Protein AF-A0A0D8XG29-F1 (afdb_monomer_lite)

Sequence (154 aa):
MQPFNIMCAAAETTITSEAPTVKWMLLHHLSIILLTIFGNCLLVYVILKNNAMHKRKRVTPVQMLMLHMCAADMLFALITMVPTMAITATVPIFHGPDLLCKTVKFLQVIPMYASSFLLVAISADRFQWCVTHVINRTHEIGDLWNSLFKVIST

Radius of gyration: 26.27 Å; chains: 1; bounding box: 64×31×81 Å

Structure (mmCIF, N/CA/C/O backbone):
data_AF-A0A0D8XG29-F1
#
_entry.id   AF-A0A0D8XG29-F1
#
loop_
_atom_site.group_PDB
_atom_site.id
_atom_site.type_symbol
_atom_site.label_atom_id
_atom_site.label_alt_id
_atom_site.label_comp_id
_atom_site.label_asym_id
_atom_site.label_entity_id
_atom_site.label_seq_id
_atom_site.pdbx_PDB_ins_code
_atom_site.Cartn_x
_atom_site.Cartn_y
_atom_site.Cartn_z
_atom_site.occupancy
_atom_site.B_iso_or_equiv
_atom_site.auth_seq_id
_atom_site.auth_comp_id
_atom_site.auth_asym_id
_atom_site.a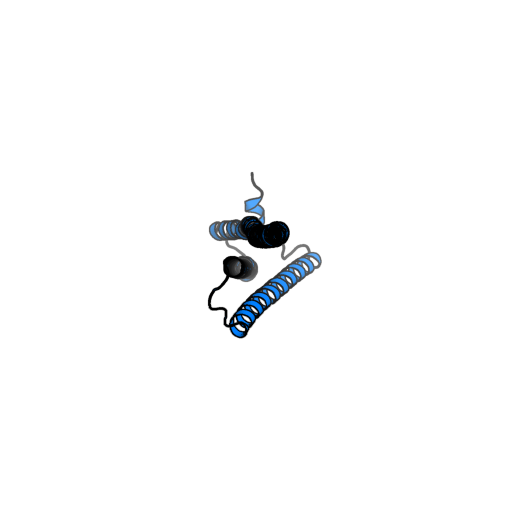uth_atom_id
_atom_site.pdbx_PDB_model_num
ATOM 1 N N . MET A 1 1 ? 24.519 20.528 -4.641 1.00 35.22 1 MET A N 1
ATOM 2 C CA . MET A 1 1 ? 23.205 20.716 -5.305 1.00 35.22 1 MET A CA 1
ATOM 3 C C . MET A 1 1 ? 23.094 20.069 -6.709 1.00 35.22 1 MET A C 1
ATOM 5 O O . MET A 1 1 ? 22.262 20.507 -7.489 1.00 35.22 1 MET A O 1
ATOM 9 N N . GLN A 1 2 ? 23.851 19.013 -7.064 1.00 38.50 2 GLN A N 1
ATOM 10 C CA . GLN A 1 2 ? 23.869 18.472 -8.449 1.00 38.50 2 GLN A CA 1
ATOM 11 C C . GLN A 1 2 ? 23.826 16.919 -8.611 1.00 38.50 2 GLN A C 1
ATOM 13 O O . GLN A 1 2 ? 24.450 16.418 -9.538 1.00 38.50 2 GLN A O 1
ATOM 18 N N . PRO A 1 3 ? 23.104 16.098 -7.813 1.00 50.31 3 PRO A N 1
ATOM 19 C CA . PRO A 1 3 ? 23.006 14.662 -8.122 1.00 50.31 3 PRO A CA 1
ATOM 20 C C . PRO A 1 3 ? 21.828 14.286 -9.050 1.00 50.31 3 PRO A C 1
ATOM 22 O O . PRO A 1 3 ? 21.747 13.148 -9.497 1.00 50.31 3 PRO A O 1
ATOM 25 N N . PHE A 1 4 ? 20.896 15.203 -9.351 1.00 45.34 4 PHE A N 1
ATOM 26 C CA . PHE A 1 4 ? 19.647 14.864 -10.059 1.00 45.34 4 PHE A CA 1
ATOM 27 C C . PHE A 1 4 ? 19.801 14.647 -11.575 1.00 45.34 4 PHE A C 1
ATOM 29 O O . PHE A 1 4 ? 19.148 13.756 -12.113 1.00 45.34 4 PHE A O 1
ATOM 36 N N . ASN A 1 5 ? 20.688 15.386 -12.254 1.00 45.09 5 ASN A N 1
ATOM 37 C CA . ASN A 1 5 ? 20.911 15.219 -13.701 1.00 45.09 5 ASN A CA 1
ATOM 38 C C . ASN A 1 5 ? 21.630 13.907 -14.057 1.00 45.09 5 ASN A C 1
ATOM 40 O O . ASN A 1 5 ? 21.512 13.428 -15.180 1.00 45.09 5 ASN A O 1
ATOM 44 N N . ILE A 1 6 ? 22.339 13.296 -13.103 1.00 51.44 6 ILE A N 1
ATOM 45 C CA . ILE A 1 6 ? 23.133 12.084 -13.346 1.00 51.44 6 ILE A CA 1
ATOM 46 C C . ILE A 1 6 ? 22.230 10.855 -13.535 1.00 51.44 6 ILE A C 1
ATOM 48 O O . ILE A 1 6 ? 22.535 9.998 -14.355 1.00 51.44 6 ILE A O 1
ATOM 52 N N . MET A 1 7 ? 21.079 10.779 -12.855 1.00 52.22 7 MET A N 1
ATOM 53 C CA . MET A 1 7 ? 20.229 9.579 -12.910 1.00 52.22 7 MET A CA 1
ATOM 54 C C . MET A 1 7 ? 19.396 9.473 -14.196 1.00 52.22 7 MET A C 1
ATOM 56 O O . MET A 1 7 ? 19.020 8.371 -14.581 1.00 52.22 7 MET A O 1
ATOM 60 N N . CYS A 1 8 ? 19.137 10.597 -14.876 1.00 51.78 8 CYS A N 1
ATOM 61 C CA . CYS A 1 8 ? 18.416 10.603 -16.152 1.00 51.78 8 CYS A CA 1
ATOM 62 C C . CYS A 1 8 ? 19.340 10.398 -17.364 1.00 51.78 8 CYS A C 1
ATOM 64 O O . CYS A 1 8 ? 18.895 9.862 -18.372 1.00 51.78 8 CYS A O 1
ATOM 66 N N . ALA A 1 9 ? 20.621 10.773 -17.251 1.00 45.72 9 ALA A N 1
ATOM 67 C CA . ALA A 1 9 ? 21.640 10.507 -18.271 1.00 45.72 9 ALA A CA 1
ATOM 68 C C . ALA A 1 9 ? 22.249 9.091 -18.169 1.00 45.72 9 ALA A C 1
ATOM 70 O O . ALA A 1 9 ? 22.780 8.577 -19.147 1.00 45.72 9 ALA A O 1
ATOM 71 N N . ALA A 1 10 ? 22.165 8.437 -17.004 1.00 46.47 10 ALA A N 1
ATOM 72 C CA . ALA A 1 10 ? 22.773 7.122 -16.765 1.00 46.47 10 ALA A CA 1
ATOM 73 C C . ALA A 1 10 ? 21.938 5.914 -17.242 1.00 46.47 10 ALA A C 1
ATOM 75 O O . ALA A 1 10 ? 22.399 4.774 -17.142 1.00 46.47 10 ALA A O 1
ATOM 76 N N . ALA A 1 11 ? 20.724 6.131 -17.762 1.00 48.16 11 ALA A N 1
ATOM 77 C CA . ALA A 1 11 ? 19.931 5.039 -18.330 1.00 48.16 11 ALA A CA 1
ATOM 78 C C . ALA A 1 11 ? 20.559 4.470 -19.621 1.00 48.16 11 ALA A C 1
ATOM 80 O O . ALA A 1 11 ? 20.355 3.298 -19.925 1.00 48.16 11 ALA A O 1
ATOM 81 N N . GLU A 1 12 ? 21.380 5.267 -20.316 1.00 45.34 12 GLU A N 1
ATOM 82 C CA . GLU A 1 12 ? 22.094 4.885 -21.542 1.00 45.34 12 GLU A CA 1
ATOM 83 C C . GLU A 1 12 ? 23.430 4.160 -21.245 1.00 45.34 12 GLU A C 1
ATOM 85 O O . GLU A 1 12 ? 23.785 3.193 -21.911 1.00 45.34 12 GLU A O 1
ATOM 90 N N . THR A 1 13 ? 24.174 4.552 -20.199 1.00 46.03 13 THR A N 1
ATOM 91 C CA . THR A 1 13 ? 25.537 4.030 -19.941 1.00 46.03 13 THR A CA 1
ATOM 92 C C . THR A 1 13 ? 25.609 2.739 -19.120 1.00 46.03 13 THR A C 1
ATOM 94 O O . THR A 1 13 ? 26.691 2.171 -18.973 1.00 46.03 13 THR A O 1
ATOM 97 N N . THR A 1 14 ? 24.485 2.223 -18.611 1.00 47.94 14 THR A N 1
ATOM 98 C CA . THR A 1 14 ? 24.489 1.022 -17.746 1.00 47.94 14 THR A CA 1
ATOM 99 C C . THR A 1 14 ? 24.282 -0.293 -18.517 1.00 47.94 14 THR A C 1
ATOM 101 O O . THR A 1 14 ? 24.509 -1.368 -17.965 1.00 47.94 14 THR A O 1
ATOM 104 N N . ILE A 1 15 ? 23.909 -0.254 -19.804 1.00 52.69 15 ILE A N 1
ATOM 105 C CA . ILE A 1 15 ? 23.646 -1.485 -20.578 1.00 52.69 15 ILE A CA 1
ATOM 106 C C . ILE A 1 15 ? 24.941 -2.167 -21.066 1.00 52.69 15 ILE A C 1
ATOM 108 O O . ILE A 1 15 ? 24.921 -3.362 -21.353 1.00 52.69 15 ILE A O 1
ATOM 112 N N . THR A 1 16 ? 26.094 -1.485 -21.070 1.00 50.84 16 THR A N 1
ATOM 113 C CA . THR A 1 16 ? 27.313 -2.030 -21.701 1.00 50.84 16 THR A CA 1
ATOM 114 C C . THR A 1 16 ? 28.510 -2.308 -20.786 1.00 50.84 16 THR A C 1
ATOM 116 O O . THR A 1 16 ? 29.535 -2.715 -21.322 1.00 50.84 16 THR A O 1
ATOM 119 N N . SER A 1 17 ? 28.437 -2.156 -19.451 1.00 51.00 17 SER A N 1
ATOM 120 C CA . SER A 1 17 ? 29.646 -2.348 -18.611 1.00 51.00 17 SER A CA 1
ATOM 121 C C . SER A 1 17 ? 29.595 -3.378 -17.473 1.00 51.00 17 SER A C 1
ATOM 123 O O . SER A 1 17 ? 30.667 -3.745 -17.022 1.00 51.00 17 SER A O 1
ATOM 125 N N . GLU A 1 18 ? 28.446 -3.905 -17.020 1.00 49.44 18 GLU A N 1
ATOM 126 C CA . GLU A 1 18 ? 28.403 -4.891 -15.906 1.00 49.44 18 GLU A CA 1
ATOM 127 C C . GLU A 1 18 ? 27.209 -5.870 -16.030 1.00 49.44 18 GLU A C 1
ATOM 129 O O . GLU A 1 18 ? 26.232 -5.817 -15.277 1.00 49.44 18 GLU A O 1
ATOM 134 N N . ALA A 1 19 ? 27.267 -6.794 -16.995 1.00 56.53 19 ALA A N 1
ATOM 135 C CA . ALA A 1 19 ? 26.188 -7.743 -17.310 1.00 56.53 19 ALA A CA 1
ATOM 136 C C . ALA A 1 19 ? 25.634 -8.617 -16.143 1.00 56.53 19 ALA A C 1
ATOM 138 O O . ALA A 1 19 ? 24.441 -8.936 -16.188 1.00 56.53 19 ALA A O 1
ATOM 139 N N . PRO A 1 20 ? 26.392 -9.021 -15.093 1.00 60.56 20 PRO A N 1
ATOM 140 C CA . PRO A 1 20 ? 25.820 -9.835 -14.014 1.00 60.56 20 PRO A CA 1
ATOM 141 C C . PRO A 1 20 ? 25.046 -9.015 -12.966 1.00 60.56 20 PRO A C 1
ATOM 143 O O . PRO A 1 20 ? 24.034 -9.493 -12.460 1.00 60.56 20 PRO A O 1
ATOM 146 N N . THR A 1 21 ? 25.456 -7.783 -12.656 1.00 65.81 21 THR A N 1
ATOM 147 C CA . THR A 1 21 ? 24.907 -6.988 -11.535 1.00 65.81 21 THR A CA 1
ATOM 148 C C . THR A 1 21 ? 23.557 -6.345 -11.873 1.00 65.81 21 THR A C 1
ATOM 150 O O . THR A 1 21 ? 22.645 -6.299 -11.045 1.00 65.81 21 THR A O 1
ATOM 153 N N . VAL A 1 22 ? 23.375 -5.920 -13.125 1.00 64.31 22 VAL A N 1
ATOM 154 C CA . VAL A 1 22 ? 22.138 -5.276 -13.605 1.00 64.31 22 VAL A CA 1
ATOM 155 C C . VAL A 1 22 ? 20.947 -6.234 -13.641 1.00 64.31 22 VAL A C 1
ATOM 157 O O . VAL A 1 22 ? 19.825 -5.847 -13.312 1.00 64.31 22 VAL A O 1
ATOM 160 N N . LYS A 1 23 ? 21.189 -7.513 -13.956 1.00 69.00 23 LYS A N 1
ATOM 161 C CA . LYS A 1 23 ? 20.157 -8.556 -13.963 1.00 69.00 23 LYS A CA 1
ATOM 162 C C . LYS A 1 23 ? 19.555 -8.749 -12.571 1.00 69.00 23 LYS A C 1
ATOM 164 O O . LYS A 1 23 ? 18.339 -8.870 -12.447 1.00 69.00 23 LYS A O 1
ATOM 169 N N . TRP A 1 24 ? 20.382 -8.717 -11.526 1.00 79.31 24 TRP A N 1
ATOM 170 C CA . TRP A 1 24 ? 19.919 -8.796 -10.139 1.00 79.31 24 TRP A CA 1
ATOM 171 C C . TRP A 1 24 ? 19.100 -7.568 -9.726 1.00 79.31 24 TRP A C 1
ATOM 173 O O . TRP A 1 24 ? 18.072 -7.718 -9.068 1.00 79.31 24 TRP A O 1
ATOM 183 N N . MET A 1 25 ? 19.490 -6.368 -10.169 1.00 72.75 25 MET A N 1
ATOM 184 C CA . MET A 1 25 ? 18.755 -5.130 -9.879 1.00 72.75 25 MET A CA 1
ATOM 185 C C . MET A 1 25 ? 17.373 -5.095 -10.553 1.00 72.75 25 MET A C 1
ATOM 187 O O . MET A 1 25 ? 16.396 -4.652 -9.944 1.00 72.75 25 MET A O 1
ATOM 191 N N . LEU A 1 26 ? 17.276 -5.617 -11.780 1.00 73.81 26 LEU A N 1
ATOM 192 C CA . LEU A 1 26 ? 16.011 -5.780 -12.502 1.00 73.81 26 LEU A CA 1
ATOM 193 C C . LEU A 1 26 ? 15.123 -6.855 -11.870 1.00 73.81 26 LEU A C 1
ATOM 195 O O . LEU A 1 26 ? 13.936 -6.610 -11.672 1.00 73.81 26 LEU A O 1
ATOM 199 N N . LEU A 1 27 ? 15.683 -8.013 -11.500 1.00 80.00 27 LEU A N 1
ATOM 200 C CA . LEU A 1 27 ? 14.940 -9.066 -10.796 1.00 80.00 27 LEU A CA 1
ATOM 201 C C . LEU A 1 27 ? 14.349 -8.556 -9.479 1.00 80.00 27 LEU A C 1
ATOM 203 O O . LEU A 1 27 ? 13.193 -8.839 -9.176 1.00 80.00 27 LEU A O 1
ATOM 207 N N . HIS A 1 28 ? 15.121 -7.770 -8.731 1.00 80.00 28 HIS A N 1
ATOM 208 C CA . HIS A 1 28 ? 14.664 -7.136 -7.501 1.00 80.00 28 HIS A CA 1
ATOM 209 C C . HIS A 1 28 ? 13.544 -6.111 -7.748 1.00 80.00 28 HIS A C 1
ATOM 211 O O . HIS A 1 28 ? 12.550 -6.097 -7.029 1.00 80.00 28 HIS A O 1
ATOM 217 N N . HIS A 1 29 ? 13.654 -5.269 -8.782 1.00 74.94 29 HIS A N 1
ATOM 218 C CA . HIS A 1 29 ? 12.573 -4.340 -9.131 1.00 74.94 29 HIS A CA 1
ATOM 219 C C . HIS A 1 29 ? 11.293 -5.078 -9.539 1.00 74.94 29 HIS A C 1
ATOM 221 O O . HIS A 1 29 ? 10.214 -4.753 -9.046 1.00 74.94 29 HIS A O 1
ATOM 227 N N . LEU A 1 30 ? 11.410 -6.100 -10.391 1.00 81.75 30 LEU A N 1
ATOM 228 C CA . LEU A 1 30 ? 10.275 -6.903 -10.841 1.00 81.75 30 LEU A CA 1
ATOM 229 C C . LEU A 1 30 ? 9.591 -7.632 -9.679 1.00 81.75 30 LEU A C 1
ATOM 231 O O . LEU A 1 30 ? 8.363 -7.662 -9.628 1.00 81.75 30 LEU A O 1
ATOM 235 N N . SER A 1 31 ? 10.353 -8.184 -8.730 1.00 85.69 31 SER A N 1
ATOM 236 C CA . SER A 1 31 ? 9.776 -8.875 -7.573 1.00 85.69 31 SER A CA 1
ATOM 237 C C . SER A 1 31 ? 9.004 -7.924 -6.657 1.00 85.69 31 SER A C 1
ATOM 239 O O . SER A 1 31 ? 7.893 -8.262 -6.247 1.00 85.69 31 SER A O 1
ATOM 241 N N . ILE A 1 32 ? 9.531 -6.721 -6.398 1.00 85.31 32 ILE A N 1
ATOM 242 C CA . ILE A 1 32 ? 8.830 -5.688 -5.623 1.00 85.31 32 ILE A CA 1
ATOM 243 C C . ILE A 1 32 ? 7.524 -5.312 -6.312 1.00 85.31 32 ILE A C 1
ATOM 245 O O . ILE A 1 32 ? 6.485 -5.299 -5.668 1.00 85.31 32 ILE A O 1
ATOM 249 N N . ILE A 1 33 ? 7.545 -5.066 -7.622 1.00 83.19 33 ILE A N 1
ATOM 250 C CA . ILE A 1 33 ? 6.348 -4.656 -8.367 1.00 83.19 33 ILE A CA 1
ATOM 251 C C . ILE A 1 33 ? 5.280 -5.744 -8.348 1.00 83.19 33 ILE A C 1
ATOM 253 O O . ILE A 1 33 ? 4.110 -5.447 -8.114 1.00 83.19 33 ILE A O 1
ATOM 257 N N . LEU A 1 34 ? 5.669 -7.002 -8.562 1.00 87.56 34 LEU A N 1
ATOM 258 C CA . LEU A 1 34 ? 4.742 -8.129 -8.482 1.00 87.56 34 LEU A CA 1
ATOM 259 C C . LEU A 1 34 ? 4.120 -8.230 -7.090 1.00 87.56 34 LEU A C 1
ATOM 261 O O . LEU A 1 34 ? 2.905 -8.390 -6.979 1.00 87.56 34 LEU A O 1
ATOM 265 N N . LEU A 1 35 ? 4.929 -8.081 -6.039 1.00 89.38 35 LEU A N 1
ATOM 266 C CA . LEU A 1 35 ? 4.454 -8.102 -4.661 1.00 89.38 35 LEU A CA 1
ATOM 267 C C . LEU A 1 35 ? 3.514 -6.924 -4.366 1.00 89.38 35 LEU A C 1
ATOM 269 O O . LEU A 1 35 ? 2.461 -7.126 -3.765 1.00 89.38 35 LEU A O 1
ATOM 273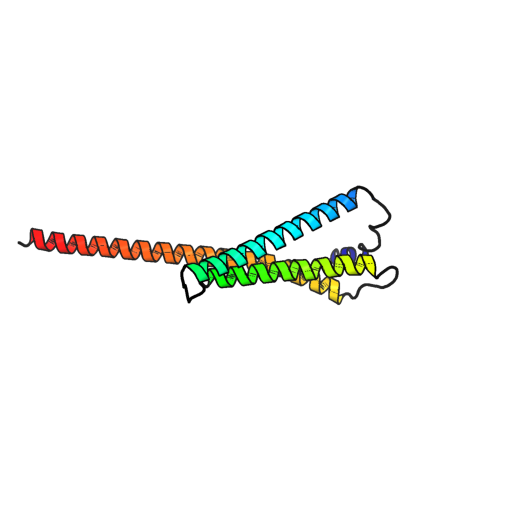 N N . THR A 1 36 ? 3.849 -5.717 -4.825 1.00 86.94 36 THR A N 1
ATOM 274 C CA . THR A 1 36 ? 3.036 -4.506 -4.664 1.00 86.94 36 THR A CA 1
ATOM 275 C C . THR A 1 36 ? 1.699 -4.640 -5.386 1.00 86.94 36 THR A C 1
ATOM 277 O O . THR A 1 36 ? 0.659 -4.384 -4.787 1.00 86.94 36 THR A O 1
ATOM 280 N N . ILE A 1 37 ? 1.687 -5.084 -6.646 1.00 87.69 37 ILE A N 1
ATOM 281 C CA . ILE A 1 37 ? 0.450 -5.278 -7.414 1.00 87.69 37 ILE A CA 1
ATOM 282 C C . ILE A 1 37 ? -0.400 -6.373 -6.772 1.00 87.69 37 ILE A C 1
ATOM 284 O O . ILE A 1 37 ? -1.585 -6.160 -6.530 1.00 87.69 37 ILE A O 1
ATOM 288 N N . PHE A 1 38 ? 0.192 -7.527 -6.456 1.00 91.88 38 PHE A N 1
ATOM 289 C CA . PHE A 1 38 ? -0.534 -8.640 -5.850 1.00 91.88 38 PHE A CA 1
ATOM 290 C C . PHE A 1 38 ? -1.115 -8.259 -4.482 1.00 91.88 38 PHE A C 1
ATOM 292 O O . PHE A 1 38 ? -2.301 -8.478 -4.237 1.00 91.88 38 PHE A O 1
ATOM 299 N N . GLY A 1 39 ? -0.313 -7.633 -3.618 1.00 89.56 39 GLY A N 1
ATOM 300 C CA . GLY A 1 39 ? -0.725 -7.190 -2.288 1.00 89.56 39 GLY A CA 1
ATOM 301 C C . GLY A 1 39 ? -1.825 -6.129 -2.330 1.00 89.56 39 GLY A C 1
ATOM 302 O O . GLY A 1 39 ? -2.842 -6.280 -1.654 1.00 89.56 39 GLY A O 1
ATOM 303 N N . ASN A 1 40 ? -1.672 -5.100 -3.169 1.00 90.31 40 ASN A N 1
ATOM 304 C CA . ASN A 1 40 ? -2.663 -4.030 -3.305 1.00 90.31 40 ASN A CA 1
ATOM 305 C C . ASN A 1 40 ? -3.974 -4.533 -3.931 1.00 90.31 40 ASN A C 1
ATOM 307 O O . ASN A 1 40 ? -5.054 -4.218 -3.430 1.00 90.31 40 ASN A O 1
ATOM 311 N N . CYS A 1 41 ? -3.910 -5.378 -4.967 1.00 89.00 41 CYS A N 1
ATOM 312 C CA . CYS A 1 41 ? -5.098 -5.999 -5.562 1.00 89.00 41 CYS A CA 1
ATOM 313 C C . CYS A 1 41 ? -5.841 -6.892 -4.562 1.00 89.00 41 CYS A C 1
ATOM 315 O O . CYS A 1 41 ? -7.070 -6.838 -4.480 1.00 89.00 41 CYS A O 1
ATOM 317 N N . LEU A 1 42 ? -5.112 -7.693 -3.781 1.00 91.12 42 LEU A N 1
ATOM 318 C CA . LEU A 1 42 ? -5.702 -8.553 -2.759 1.00 91.12 42 LEU A CA 1
ATOM 319 C C . LEU A 1 42 ? -6.354 -7.723 -1.648 1.00 91.12 42 LEU A C 1
ATOM 321 O O . LEU A 1 42 ? -7.466 -8.046 -1.233 1.00 91.12 42 LEU A O 1
ATOM 325 N N . LEU A 1 43 ? -5.727 -6.625 -1.216 1.00 87.62 43 LEU A N 1
ATOM 326 C CA . LEU A 1 43 ? -6.294 -5.717 -0.218 1.00 87.62 43 LEU A CA 1
ATOM 327 C C . LEU A 1 43 ? -7.611 -5.094 -0.704 1.00 87.62 43 LEU A C 1
ATOM 329 O O . LEU A 1 43 ? -8.616 -5.148 0.008 1.00 87.62 43 LEU A O 1
ATOM 333 N N . VAL A 1 44 ? -7.643 -4.571 -1.934 1.00 87.06 44 VAL A N 1
ATOM 334 C CA . VAL A 1 44 ? -8.866 -4.024 -2.547 1.00 87.06 44 VAL A CA 1
ATOM 335 C C . VAL A 1 44 ? -9.943 -5.102 -2.661 1.00 87.06 44 VAL A C 1
ATOM 337 O O . VAL A 1 44 ? -11.089 -4.868 -2.272 1.00 87.06 44 VAL A O 1
ATOM 340 N N . TYR A 1 45 ? -9.585 -6.302 -3.123 1.00 88.62 45 TYR A N 1
ATOM 341 C CA . TYR A 1 45 ? -10.512 -7.427 -3.222 1.00 88.62 45 TYR A CA 1
ATOM 342 C C . TYR A 1 45 ? -11.114 -7.799 -1.860 1.00 88.62 45 TYR A C 1
ATOM 344 O O . TYR A 1 45 ? -12.331 -7.957 -1.747 1.00 88.62 45 TYR A O 1
ATOM 352 N N . VAL A 1 46 ? -10.291 -7.892 -0.812 1.00 87.81 46 VAL A N 1
ATOM 353 C CA . VAL A 1 46 ? -10.746 -8.187 0.553 1.00 87.81 46 VAL A CA 1
ATOM 354 C C . VAL A 1 46 ? -11.668 -7.085 1.070 1.00 87.81 46 VAL A C 1
ATOM 356 O O . VAL A 1 46 ? -12.719 -7.405 1.620 1.00 87.81 46 VAL A O 1
ATOM 359 N N . ILE A 1 47 ? -11.344 -5.806 0.856 1.00 84.38 47 ILE A N 1
ATOM 360 C CA . ILE A 1 47 ? -12.194 -4.680 1.279 1.00 84.38 47 ILE A CA 1
ATOM 361 C C . ILE A 1 47 ? -13.556 -4.733 0.578 1.00 84.38 47 ILE A C 1
ATOM 363 O O . ILE A 1 47 ? -14.590 -4.616 1.240 1.00 84.38 47 ILE A O 1
ATOM 367 N N . LEU A 1 48 ? -13.580 -4.955 -0.739 1.00 83.62 48 LEU A N 1
ATOM 368 C CA . LEU A 1 48 ? -14.819 -5.057 -1.514 1.00 83.62 48 LEU A CA 1
ATOM 369 C C . LEU A 1 48 ? -15.656 -6.266 -1.086 1.00 83.62 48 LEU A C 1
ATOM 371 O O . LEU A 1 48 ? -16.854 -6.125 -0.830 1.00 83.62 48 LEU A O 1
ATOM 375 N N . LYS A 1 49 ? -15.029 -7.440 -0.939 1.00 84.94 49 LYS A N 1
ATOM 376 C CA . LYS A 1 49 ? -15.697 -8.667 -0.487 1.00 84.94 49 LYS A CA 1
ATOM 377 C C . LYS A 1 49 ? -16.251 -8.509 0.927 1.00 84.94 49 LYS A C 1
ATOM 379 O O . LYS A 1 49 ? -17.389 -8.890 1.179 1.00 84.94 49 LYS A O 1
ATOM 384 N N . ASN A 1 50 ? -15.483 -7.918 1.837 1.00 82.38 50 ASN A N 1
ATOM 385 C CA . ASN A 1 50 ? -15.902 -7.691 3.217 1.00 82.38 50 ASN A CA 1
ATOM 386 C C . ASN A 1 50 ? -17.067 -6.691 3.304 1.00 82.38 50 ASN A C 1
ATOM 388 O O . ASN A 1 50 ? -18.032 -6.926 4.031 1.00 82.38 50 ASN A O 1
ATOM 392 N N . ASN A 1 51 ? -17.028 -5.611 2.517 1.00 78.75 51 ASN A N 1
ATOM 393 C CA . ASN A 1 51 ? -18.121 -4.639 2.442 1.00 78.75 51 ASN A CA 1
ATOM 394 C C . ASN A 1 51 ? -19.403 -5.259 1.863 1.00 78.75 51 ASN A C 1
ATOM 396 O O . ASN A 1 51 ? -20.492 -5.000 2.383 1.00 78.75 51 ASN A O 1
ATOM 400 N N . ALA A 1 52 ? -19.276 -6.110 0.838 1.00 78.44 52 ALA A 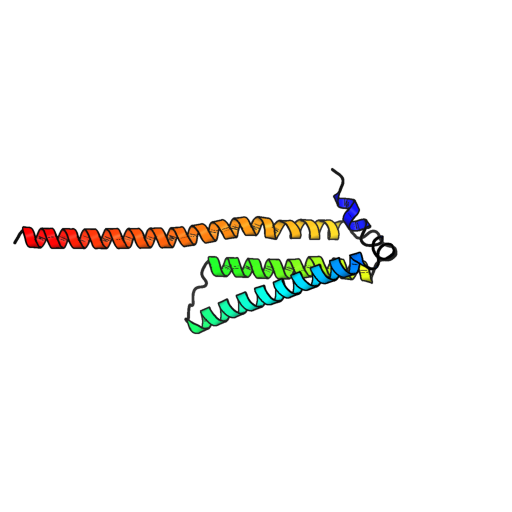N 1
ATOM 401 C CA . ALA A 1 52 ? -20.393 -6.846 0.252 1.00 78.44 52 ALA A CA 1
ATOM 402 C C . ALA A 1 52 ? -21.007 -7.852 1.242 1.00 78.44 52 ALA A C 1
ATOM 404 O O . ALA A 1 52 ? -22.226 -7.882 1.404 1.00 78.44 52 ALA A O 1
ATOM 405 N N . MET A 1 53 ? -20.172 -8.620 1.953 1.00 76.00 53 MET A N 1
ATOM 406 C CA . MET A 1 53 ? -20.615 -9.621 2.933 1.00 76.00 53 MET A CA 1
ATOM 407 C C . MET A 1 53 ? -21.303 -8.991 4.150 1.00 76.00 53 MET A C 1
ATOM 409 O O . MET A 1 53 ? -22.356 -9.459 4.571 1.00 76.00 53 MET A O 1
ATOM 413 N N . HIS A 1 54 ? -20.764 -7.896 4.692 1.00 71.62 54 HIS A N 1
ATOM 414 C CA . HIS A 1 54 ? -21.344 -7.232 5.865 1.00 71.62 54 HIS A CA 1
ATOM 415 C C . HIS A 1 54 ? -22.478 -6.245 5.539 1.00 71.62 54 HIS A C 1
ATOM 417 O O . HIS A 1 54 ? -22.956 -5.564 6.448 1.00 71.62 54 HIS A O 1
ATOM 423 N N . LYS A 1 55 ? -22.895 -6.115 4.265 1.00 63.44 55 LYS A N 1
ATO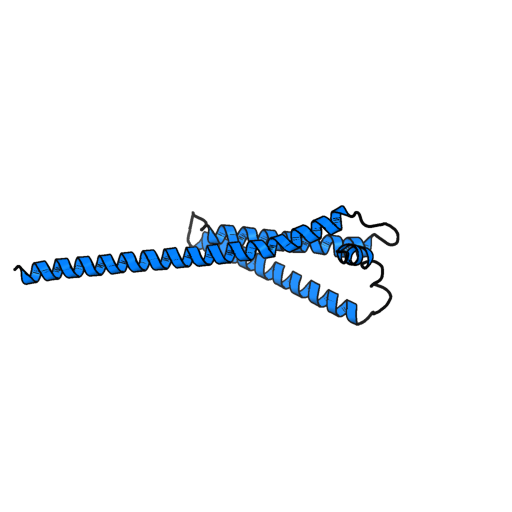M 424 C CA . LYS A 1 55 ? -23.842 -5.083 3.784 1.00 63.44 55 LYS A CA 1
ATOM 425 C C . LYS A 1 55 ? -23.540 -3.683 4.347 1.00 63.44 55 LYS A C 1
ATOM 427 O O . LYS A 1 55 ? -24.445 -2.872 4.564 1.00 63.44 55 LYS A O 1
ATOM 432 N N . ARG A 1 56 ? -22.263 -3.373 4.604 1.00 63.38 56 ARG A N 1
ATOM 433 C CA . ARG A 1 56 ? -21.857 -2.070 5.140 1.00 63.38 56 ARG A CA 1
ATOM 434 C C . ARG A 1 56 ? -21.961 -1.046 4.017 1.00 63.38 56 ARG A C 1
ATOM 436 O O . ARG A 1 56 ? -21.079 -0.941 3.176 1.00 63.38 56 ARG A O 1
ATOM 443 N N . LYS A 1 57 ? -23.044 -0.263 4.021 1.00 56.84 57 LYS A N 1
ATOM 444 C CA . LYS A 1 57 ? -23.252 0.851 3.076 1.00 56.84 57 LYS A CA 1
ATOM 445 C C . LYS A 1 57 ? -22.280 2.021 3.271 1.00 56.84 57 LYS A C 1
ATOM 447 O O . LYS A 1 57 ? -22.220 2.886 2.405 1.00 56.84 57 LYS A O 1
ATOM 452 N N . ARG A 1 58 ? -21.554 2.088 4.394 1.00 58.47 58 ARG A N 1
ATOM 453 C CA . ARG A 1 58 ? -20.611 3.177 4.679 1.00 58.47 58 ARG A CA 1
ATOM 454 C C . ARG A 1 58 ? -19.179 2.667 4.690 1.00 58.47 58 ARG A C 1
ATOM 456 O O . ARG A 1 58 ? -18.819 1.851 5.536 1.00 58.47 58 ARG A O 1
ATOM 463 N N . VAL A 1 59 ? -18.395 3.182 3.750 1.00 66.31 59 VAL A N 1
ATOM 464 C CA . VAL A 1 59 ? -16.943 3.017 3.693 1.00 66.31 59 VAL A CA 1
ATOM 465 C C . VAL A 1 59 ? -16.347 3.839 4.833 1.00 66.31 59 VAL A C 1
ATOM 467 O O . VAL A 1 59 ? -16.700 5.009 4.992 1.00 66.31 59 VAL A O 1
ATOM 470 N N . THR A 1 60 ? -15.504 3.238 5.672 1.00 77.44 60 THR A N 1
ATOM 471 C CA . THR A 1 60 ? -14.849 3.996 6.748 1.00 77.44 60 THR A CA 1
ATOM 472 C C . THR A 1 60 ? -13.803 4.946 6.149 1.00 77.44 60 THR A C 1
ATOM 474 O O . THR A 1 60 ? -13.222 4.635 5.105 1.00 77.44 60 THR A O 1
ATOM 477 N N . PRO A 1 61 ? -13.510 6.092 6.790 1.00 76.06 61 PRO A N 1
ATOM 478 C CA . PRO A 1 61 ? -12.461 7.004 6.320 1.00 76.06 61 PRO A CA 1
ATOM 479 C C . PRO A 1 61 ? -11.100 6.301 6.163 1.00 76.06 61 PRO A C 1
ATOM 481 O O . PRO A 1 61 ? -10.365 6.576 5.218 1.00 76.06 61 PRO A O 1
ATOM 484 N N . VAL A 1 62 ? -10.809 5.316 7.018 1.00 78.81 62 VAL A N 1
ATOM 485 C CA . VAL A 1 62 ? -9.603 4.477 6.939 1.00 78.81 62 VAL A CA 1
ATOM 486 C C . VAL A 1 62 ? -9.599 3.587 5.685 1.00 78.81 62 VAL A C 1
ATOM 488 O O . VAL A 1 62 ? -8.573 3.471 5.021 1.00 78.81 62 VAL A O 1
ATOM 491 N N . GLN A 1 63 ? -10.737 2.989 5.312 1.00 81.81 63 GLN A N 1
ATOM 492 C CA . GLN A 1 63 ? -10.856 2.200 4.076 1.00 81.81 63 GLN A CA 1
ATOM 493 C C . GLN A 1 63 ? -10.678 3.064 2.820 1.00 81.81 63 GLN A C 1
ATOM 495 O O . GLN A 1 63 ? -10.043 2.625 1.864 1.00 81.81 63 GLN A O 1
ATOM 500 N N . MET A 1 64 ? -11.209 4.290 2.821 1.00 81.12 64 MET A N 1
ATOM 501 C CA . MET A 1 64 ? -11.045 5.223 1.703 1.00 81.12 64 MET A CA 1
ATOM 502 C C . MET A 1 64 ? -9.587 5.685 1.565 1.00 81.12 64 MET A C 1
ATOM 504 O O . MET A 1 64 ? -9.065 5.733 0.453 1.00 81.12 64 MET A O 1
ATOM 508 N N . LEU A 1 65 ? -8.899 5.931 2.686 1.00 81.69 65 LEU A N 1
ATOM 509 C CA . LEU A 1 65 ? -7.466 6.232 2.698 1.00 81.69 65 LEU A CA 1
ATOM 510 C C . LEU A 1 65 ? -6.629 5.059 2.169 1.00 81.69 65 LEU A C 1
ATOM 512 O O . LEU A 1 65 ? -5.783 5.265 1.304 1.00 81.69 65 LEU A O 1
ATOM 516 N N . MET A 1 66 ? -6.893 3.830 2.625 1.00 84.75 66 MET A N 1
ATOM 517 C CA . MET A 1 66 ? -6.208 2.631 2.121 1.00 84.75 66 MET A CA 1
ATOM 518 C C . MET A 1 66 ? -6.397 2.445 0.609 1.00 84.75 66 MET A C 1
ATOM 520 O O . MET A 1 66 ? -5.448 2.102 -0.090 1.00 84.75 66 MET A O 1
ATOM 524 N N . LEU A 1 67 ? -7.598 2.718 0.088 1.00 85.06 67 LEU A N 1
ATOM 525 C CA . LEU A 1 67 ? -7.865 2.642 -1.348 1.00 85.06 67 LEU A CA 1
ATOM 526 C C . LEU A 1 67 ? -7.062 3.688 -2.138 1.00 85.06 67 LEU A C 1
ATOM 528 O O . LEU A 1 67 ? -6.492 3.358 -3.177 1.00 85.06 67 LEU A O 1
ATOM 532 N N . HIS A 1 68 ? -6.984 4.927 -1.640 1.00 84.62 68 HIS A N 1
ATOM 533 C CA . HIS A 1 68 ? -6.159 5.976 -2.246 1.00 84.62 68 HIS A CA 1
ATOM 534 C C . HIS A 1 68 ? -4.669 5.621 -2.240 1.00 84.62 68 HIS A C 1
ATOM 536 O O . HIS A 1 68 ? -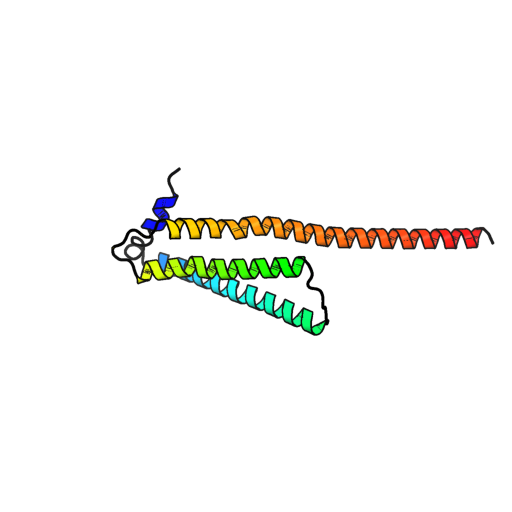3.996 5.868 -3.237 1.00 84.62 68 HIS A O 1
ATOM 542 N N . MET A 1 69 ? -4.177 5.001 -1.164 1.00 84.50 69 MET A N 1
ATOM 543 C CA . MET A 1 69 ? -2.804 4.499 -1.081 1.00 84.50 69 MET A CA 1
ATOM 544 C C . MET A 1 69 ? -2.528 3.425 -2.134 1.00 84.50 69 MET A C 1
ATOM 546 O O . MET A 1 69 ? -1.623 3.604 -2.942 1.00 84.50 69 MET A O 1
ATOM 550 N N . CYS A 1 70 ? -3.365 2.383 -2.228 1.00 86.94 70 CYS A N 1
ATOM 551 C CA . CYS A 1 70 ? -3.212 1.353 -3.262 1.00 86.94 70 CYS A CA 1
ATOM 552 C C . CYS A 1 70 ? -3.245 1.934 -4.682 1.00 86.94 70 CYS A C 1
ATOM 554 O O . CYS A 1 70 ? -2.449 1.536 -5.531 1.00 86.94 70 CYS A O 1
ATOM 556 N N . ALA A 1 71 ? -4.160 2.871 -4.955 1.00 86.12 71 ALA A N 1
ATOM 557 C CA . ALA A 1 71 ? -4.246 3.524 -6.257 1.00 86.12 71 ALA A CA 1
ATOM 558 C C . ALA A 1 71 ? -2.983 4.345 -6.564 1.00 86.12 71 ALA A C 1
ATOM 560 O O . ALA A 1 71 ? -2.480 4.298 -7.687 1.00 86.12 71 ALA A O 1
ATOM 561 N N . ALA A 1 72 ? -2.446 5.055 -5.568 1.00 85.25 72 ALA A N 1
ATOM 562 C CA . ALA A 1 72 ? -1.200 5.799 -5.691 1.00 85.25 72 ALA A CA 1
ATOM 563 C C . ALA A 1 72 ? 0.003 4.873 -5.921 1.00 85.25 72 ALA A C 1
ATOM 565 O O . ALA A 1 72 ? 0.824 5.182 -6.776 1.00 85.25 72 ALA A O 1
ATOM 566 N N . ASP A 1 73 ? 0.085 3.728 -5.239 1.00 85.00 73 ASP A N 1
ATOM 567 C CA . ASP A 1 73 ? 1.153 2.739 -5.426 1.00 85.00 73 ASP A CA 1
ATOM 568 C C . ASP A 1 73 ? 1.103 2.081 -6.811 1.00 85.00 73 ASP A C 1
ATOM 570 O O . ASP A 1 73 ? 2.135 1.918 -7.459 1.00 85.00 73 ASP A O 1
ATOM 574 N N . MET A 1 74 ? -0.089 1.735 -7.310 1.00 84.06 74 MET A N 1
ATOM 575 C CA . MET A 1 74 ? -0.243 1.209 -8.673 1.00 84.06 74 MET A CA 1
ATOM 576 C C . MET A 1 74 ? 0.118 2.262 -9.724 1.00 84.06 74 MET A C 1
ATOM 578 O O . MET A 1 74 ? 0.818 1.955 -10.689 1.00 84.06 74 MET A O 1
ATOM 582 N N . LEU A 1 75 ? -0.318 3.510 -9.528 1.00 83.31 75 LEU A N 1
ATOM 583 C CA . LEU A 1 75 ? 0.038 4.621 -10.406 1.00 83.31 75 LEU A CA 1
ATOM 584 C C . LEU A 1 75 ? 1.542 4.898 -10.364 1.00 83.31 75 LEU A C 1
ATOM 586 O O . LEU A 1 75 ? 2.150 5.107 -11.406 1.00 83.31 75 LEU A O 1
ATOM 590 N N . PHE A 1 76 ? 2.148 4.863 -9.180 1.00 80.94 76 PHE A N 1
ATOM 591 C CA . PHE A 1 76 ? 3.583 5.001 -8.988 1.00 80.94 76 PHE A CA 1
ATOM 592 C C . PHE A 1 76 ? 4.342 3.887 -9.707 1.00 80.94 76 PHE A C 1
ATOM 594 O O . PHE A 1 76 ? 5.255 4.182 -10.472 1.00 80.94 76 PHE A O 1
ATOM 601 N N . ALA A 1 77 ? 3.941 2.625 -9.535 1.00 81.88 77 ALA A N 1
ATOM 602 C CA . ALA A 1 77 ? 4.552 1.489 -10.215 1.00 81.88 77 ALA A CA 1
ATOM 603 C C . ALA A 1 77 ? 4.467 1.637 -11.741 1.00 81.88 77 ALA A C 1
ATOM 605 O O . ALA A 1 77 ? 5.471 1.460 -12.423 1.00 81.88 77 ALA A O 1
ATOM 606 N N . LEU A 1 78 ? 3.312 2.042 -12.279 1.00 79.31 78 LEU A N 1
ATOM 607 C CA . LEU A 1 78 ? 3.141 2.293 -13.712 1.00 79.31 78 LEU A CA 1
ATOM 608 C C . LEU A 1 78 ? 3.973 3.488 -14.196 1.00 79.31 78 LEU A C 1
ATOM 610 O O . LEU A 1 78 ? 4.720 3.360 -15.160 1.00 79.31 78 LEU A O 1
ATOM 614 N N . ILE A 1 79 ? 3.894 4.639 -13.525 1.00 75.25 79 ILE A N 1
ATOM 615 C CA . ILE A 1 79 ? 4.591 5.869 -13.931 1.00 75.25 79 ILE A CA 1
ATOM 616 C C . ILE A 1 79 ? 6.100 5.777 -13.720 1.00 75.25 79 ILE A C 1
ATOM 618 O O . ILE A 1 79 ? 6.828 6.484 -14.398 1.00 75.25 79 ILE A O 1
ATOM 622 N N . THR A 1 80 ? 6.606 4.931 -12.827 1.00 72.25 80 THR A N 1
ATOM 623 C CA . THR A 1 80 ? 8.055 4.719 -12.689 1.00 72.25 80 THR 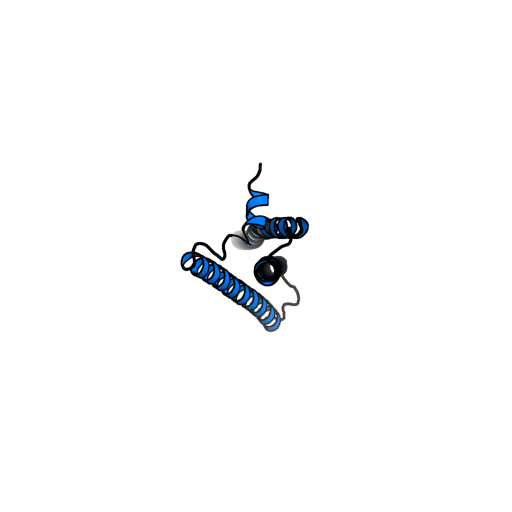A CA 1
ATOM 624 C C . THR A 1 80 ? 8.576 3.639 -13.626 1.00 72.25 80 THR A C 1
ATOM 626 O O . THR A 1 80 ? 9.615 3.846 -14.245 1.00 72.25 80 THR A O 1
ATOM 629 N N . MET A 1 81 ? 7.842 2.540 -13.822 1.00 72.94 81 MET A N 1
ATOM 630 C CA . MET A 1 81 ? 8.262 1.472 -14.735 1.00 72.94 81 MET A CA 1
ATOM 631 C C . MET A 1 81 ? 8.136 1.826 -16.206 1.00 72.94 81 MET A C 1
ATOM 633 O O . MET A 1 81 ? 9.014 1.457 -16.981 1.00 72.94 81 MET A O 1
ATOM 637 N N . VAL A 1 82 ? 7.066 2.514 -16.616 1.00 69.44 82 VAL A N 1
ATOM 638 C CA . VAL A 1 82 ? 6.856 2.861 -18.028 1.00 69.44 82 VAL A CA 1
ATOM 639 C C . VAL A 1 82 ? 8.021 3.698 -18.566 1.00 69.44 82 VAL A C 1
ATOM 641 O O . VAL A 1 82 ? 8.546 3.325 -19.609 1.00 69.44 82 VAL A O 1
ATOM 644 N N . PRO A 1 83 ? 8.516 4.743 -17.876 1.00 65.38 83 PRO A N 1
ATOM 645 C CA . PRO A 1 83 ? 9.724 5.452 -18.278 1.00 65.38 83 PRO A CA 1
ATOM 646 C C . PRO A 1 83 ? 10.971 4.580 -18.242 1.00 65.38 83 PRO A C 1
ATOM 648 O O . PRO A 1 83 ? 11.753 4.652 -19.178 1.00 65.38 83 PRO A O 1
ATOM 651 N N . THR A 1 84 ? 11.162 3.732 -17.224 1.00 67.44 84 THR A N 1
ATOM 652 C CA . THR A 1 84 ? 12.310 2.810 -17.189 1.00 67.44 84 THR A CA 1
ATOM 653 C C . THR A 1 84 ? 12.344 1.923 -18.433 1.00 67.44 84 THR A C 1
ATOM 655 O O . THR A 1 84 ? 13.378 1.826 -19.082 1.00 67.44 84 THR A O 1
ATOM 658 N N . MET A 1 85 ? 11.208 1.344 -18.821 1.00 62.62 85 MET A N 1
ATOM 659 C CA . MET A 1 85 ? 11.105 0.481 -20.001 1.00 62.62 85 MET A CA 1
ATOM 660 C C . MET A 1 85 ? 11.156 1.270 -21.313 1.00 62.62 85 MET A C 1
ATOM 662 O O . MET A 1 85 ? 11.806 0.842 -22.262 1.00 62.62 85 MET A O 1
ATOM 666 N N . ALA A 1 86 ? 10.503 2.433 -21.376 1.00 63.94 86 ALA A N 1
ATOM 667 C CA . ALA A 1 86 ? 10.485 3.282 -22.562 1.00 63.94 86 ALA A CA 1
ATOM 668 C C . ALA A 1 86 ? 11.876 3.846 -22.869 1.00 63.94 86 ALA A C 1
ATOM 670 O O . ALA A 1 86 ? 12.304 3.788 -24.018 1.00 63.94 86 ALA A O 1
ATOM 671 N N . ILE A 1 87 ? 12.608 4.327 -21.861 1.00 60.50 87 ILE A N 1
ATOM 672 C CA . ILE A 1 87 ? 13.967 4.860 -22.026 1.00 60.50 87 ILE A CA 1
ATOM 673 C C . ILE A 1 87 ? 14.910 3.755 -22.518 1.00 60.50 87 ILE A C 1
ATOM 675 O O . ILE A 1 87 ? 15.663 3.987 -23.455 1.00 60.50 87 ILE A O 1
ATOM 679 N N . THR A 1 88 ? 14.798 2.534 -21.985 1.00 56.53 88 THR A N 1
ATOM 680 C CA . THR A 1 88 ? 15.565 1.372 -22.468 1.00 56.53 88 THR A CA 1
ATOM 681 C C . THR A 1 88 ? 15.196 0.944 -23.895 1.00 56.53 88 THR A C 1
ATOM 683 O O . THR A 1 88 ? 16.045 0.418 -24.607 1.00 56.53 88 THR A O 1
ATOM 686 N N . ALA A 1 89 ? 13.948 1.142 -24.328 1.00 56.72 89 ALA A N 1
ATOM 687 C CA . ALA A 1 89 ? 13.467 0.664 -25.627 1.00 56.72 89 ALA A CA 1
ATOM 688 C C . ALA A 1 89 ? 13.571 1.686 -26.772 1.00 56.72 89 ALA A C 1
ATOM 690 O O . ALA A 1 89 ? 13.580 1.280 -27.932 1.00 56.72 89 ALA A O 1
ATOM 691 N N . THR A 1 90 ? 13.587 2.994 -26.485 1.00 54.72 90 THR A N 1
ATOM 692 C CA . THR A 1 90 ? 13.382 4.034 -27.517 1.00 54.72 90 THR A CA 1
ATOM 693 C C . THR A 1 90 ? 14.537 5.012 -27.714 1.00 54.72 90 THR A C 1
ATOM 695 O O . THR A 1 90 ? 14.495 5.777 -28.677 1.00 54.72 90 THR A O 1
ATOM 698 N N . VAL A 1 91 ? 15.579 5.002 -26.879 1.00 52.28 91 VAL A N 1
ATOM 699 C CA . VAL A 1 91 ? 16.601 6.060 -26.898 1.00 52.28 91 VAL A CA 1
ATOM 700 C C . VAL A 1 91 ? 17.988 5.455 -27.087 1.00 52.28 91 VAL A C 1
ATOM 702 O O . VAL A 1 91 ? 18.476 4.807 -26.180 1.00 52.28 91 VAL A O 1
ATOM 705 N N . PRO A 1 92 ? 18.585 5.613 -28.280 1.00 49.94 92 PRO A N 1
ATOM 706 C CA . PRO A 1 92 ? 20.038 5.612 -28.421 1.00 49.94 92 PRO A CA 1
ATOM 707 C C . PRO A 1 92 ? 20.630 7.017 -28.653 1.00 49.94 92 PRO A C 1
ATOM 709 O O . PRO A 1 92 ? 21.846 7.140 -28.762 1.00 49.94 92 PRO A O 1
ATOM 712 N N . ILE A 1 93 ? 19.822 8.091 -28.792 1.00 45.22 93 ILE A N 1
ATOM 713 C CA . ILE A 1 93 ? 20.348 9.407 -29.242 1.00 45.22 93 ILE A CA 1
ATOM 714 C C . ILE A 1 93 ? 19.651 10.689 -28.727 1.00 45.22 93 ILE A C 1
ATOM 716 O O . ILE A 1 93 ? 20.107 11.784 -29.050 1.00 45.22 93 ILE A O 1
ATOM 720 N N . PHE A 1 94 ? 18.612 10.642 -27.886 1.00 40.47 94 PHE A N 1
ATOM 721 C CA . PHE A 1 94 ? 17.906 11.872 -27.472 1.00 40.47 94 PHE A CA 1
ATOM 722 C C . PHE A 1 94 ? 17.998 12.173 -25.973 1.00 40.47 94 PHE A C 1
ATOM 724 O O . PHE A 1 94 ? 17.650 11.344 -25.140 1.00 40.47 94 PHE A O 1
ATOM 731 N N . HIS A 1 95 ? 18.406 13.408 -25.643 1.00 51.16 95 HIS A N 1
ATOM 732 C CA . HIS A 1 95 ? 18.239 14.021 -24.320 1.00 51.16 95 HIS A CA 1
ATOM 733 C C . HIS A 1 95 ? 16.793 13.797 -23.855 1.00 51.16 95 HIS A C 1
ATOM 735 O O . HIS A 1 95 ? 15.866 14.406 -24.394 1.00 51.16 95 HIS A O 1
ATOM 741 N N . GLY A 1 96 ? 16.590 12.891 -22.895 1.00 55.25 96 GLY A N 1
ATOM 742 C CA . GLY A 1 96 ? 15.267 12.629 -22.341 1.00 55.25 96 GLY A CA 1
ATOM 743 C C . GLY A 1 96 ? 14.652 13.939 -21.832 1.00 55.25 96 GLY A C 1
ATOM 744 O O . GLY A 1 96 ? 15.353 14.714 -21.181 1.00 55.25 96 GLY A O 1
ATOM 745 N N . PRO A 1 97 ? 13.374 14.233 -22.128 1.00 58.25 97 PRO A N 1
ATOM 746 C CA . PRO A 1 97 ? 12.754 15.489 -21.722 1.00 58.25 97 PRO A CA 1
ATOM 747 C C . PRO A 1 97 ? 12.820 15.636 -20.195 1.00 58.25 97 PRO A C 1
ATOM 749 O O . PRO A 1 97 ? 12.271 14.805 -19.468 1.00 58.25 97 PRO A O 1
ATOM 752 N N . ASP A 1 98 ? 13.446 16.712 -19.703 1.00 64.12 98 ASP A N 1
ATOM 753 C CA . ASP A 1 98 ? 13.636 17.015 -18.268 1.00 64.12 98 ASP A CA 1
ATOM 754 C C . ASP A 1 98 ? 12.342 16.903 -17.439 1.00 64.12 98 ASP A C 1
ATOM 756 O O . ASP A 1 98 ? 12.352 16.593 -16.243 1.00 64.12 98 ASP A O 1
ATOM 760 N N . LEU A 1 99 ? 11.202 17.116 -18.099 1.00 64.38 99 LEU A N 1
ATOM 761 C CA . LEU A 1 99 ? 9.856 16.972 -17.556 1.00 64.38 99 LEU A CA 1
ATOM 762 C C . LEU A 1 99 ? 9.578 15.564 -16.998 1.00 64.38 99 LEU A C 1
ATOM 764 O O . LEU A 1 99 ? 8.974 15.455 -15.930 1.00 64.38 99 LEU A O 1
ATOM 768 N N . LEU A 1 100 ? 10.031 14.493 -17.659 1.00 67.06 100 LEU A N 1
ATOM 769 C CA . LEU A 1 100 ? 9.776 13.109 -17.232 1.00 67.06 100 LEU A CA 1
ATOM 770 C C . LEU A 1 100 ? 10.551 12.760 -15.957 1.00 67.06 100 LEU A C 1
ATOM 772 O O . LEU A 1 100 ? 9.960 12.272 -14.993 1.00 67.06 100 LEU A O 1
ATOM 776 N N . CYS A 1 101 ? 11.845 13.087 -15.914 1.00 68.56 101 CYS A N 1
ATOM 777 C CA . CYS A 1 101 ? 12.687 12.896 -14.729 1.00 68.56 101 CYS A CA 1
ATOM 778 C C . CYS A 1 101 ? 12.119 13.629 -13.510 1.00 68.56 101 CYS A C 1
ATOM 780 O O . CYS A 1 101 ? 11.980 13.071 -12.417 1.00 68.56 101 CYS A O 1
ATOM 782 N N . LYS A 1 102 ? 11.730 14.888 -13.724 1.00 71.50 102 LYS A N 1
ATOM 783 C CA . LYS A 1 102 ? 11.158 15.745 -12.692 1.00 71.50 102 LYS A CA 1
ATOM 784 C C . LYS A 1 102 ? 9.825 15.193 -12.183 1.00 71.50 102 LYS A C 1
ATOM 786 O O . LYS A 1 102 ? 9.620 15.132 -10.974 1.00 71.50 102 LYS A O 1
ATOM 791 N N . THR A 1 103 ? 8.965 14.716 -13.083 1.00 72.81 103 THR A N 1
ATOM 792 C CA . THR A 1 103 ? 7.674 14.098 -12.739 1.00 72.81 103 THR A CA 1
ATOM 793 C C . THR A 1 103 ? 7.861 12.834 -11.903 1.00 72.81 103 THR A C 1
ATOM 795 O O . THR A 1 103 ? 7.314 12.746 -10.807 1.00 72.81 103 THR A O 1
ATOM 798 N N . VAL A 1 104 ? 8.703 11.895 -12.344 1.00 71.25 104 VAL A N 1
ATOM 799 C CA . VAL A 1 104 ? 9.003 10.654 -11.605 1.00 71.25 104 VAL A CA 1
ATOM 800 C C . VAL A 1 104 ? 9.492 10.950 -10.186 1.00 71.25 104 VAL A C 1
ATOM 802 O O . VAL A 1 104 ? 9.065 10.311 -9.223 1.00 71.25 104 VAL A O 1
ATOM 805 N N . LYS A 1 105 ? 10.346 11.964 -10.038 1.00 72.56 105 LYS A N 1
ATOM 806 C CA . LYS A 1 105 ? 10.857 12.384 -8.735 1.00 72.56 105 LYS A CA 1
ATOM 807 C C . LYS A 1 105 ? 9.790 12.975 -7.830 1.00 72.56 105 LYS A C 1
ATOM 809 O O . LYS A 1 105 ? 9.788 12.653 -6.649 1.00 72.56 105 LYS A O 1
ATOM 814 N N . PHE A 1 106 ? 8.870 13.777 -8.357 1.00 75.06 106 PHE A N 1
ATOM 815 C CA . PHE A 1 106 ? 7.738 14.258 -7.567 1.00 75.06 106 PHE A CA 1
ATOM 816 C C . PHE A 1 106 ? 6.839 13.108 -7.109 1.00 75.06 106 PHE A C 1
ATOM 818 O O . PHE A 1 106 ? 6.480 13.058 -5.934 1.00 75.06 106 PHE A O 1
ATOM 825 N N . LEU A 1 107 ? 6.545 12.146 -7.989 1.00 75.56 107 LEU A N 1
ATOM 826 C CA . LEU A 1 107 ? 5.732 10.987 -7.625 1.00 75.56 107 LEU A CA 1
ATOM 827 C C . LEU A 1 107 ? 6.405 10.081 -6.586 1.00 75.56 107 LEU A C 1
ATOM 829 O O . LEU A 1 107 ? 5.698 9.542 -5.746 1.00 75.56 107 LEU A O 1
ATOM 833 N N . GLN A 1 108 ? 7.738 9.957 -6.572 1.00 73.62 108 GLN A N 1
ATOM 834 C CA . GLN A 1 108 ? 8.469 9.218 -5.525 1.00 73.62 108 GLN A CA 1
ATOM 835 C C . GLN A 1 108 ? 8.250 9.774 -4.113 1.00 73.62 108 GLN A C 1
ATOM 837 O O . GLN A 1 108 ? 8.312 9.023 -3.143 1.00 73.62 108 GLN A O 1
ATOM 842 N N . VAL A 1 109 ? 8.002 11.076 -3.978 1.00 82.06 109 VAL A N 1
ATOM 843 C CA . VAL A 1 109 ? 7.861 11.719 -2.665 1.00 82.06 109 VAL A CA 1
ATOM 844 C C . VAL A 1 109 ? 6.426 11.587 -2.125 1.00 82.06 109 VAL A C 1
ATOM 846 O O . VAL A 1 109 ? 6.219 11.566 -0.912 1.00 82.06 109 VAL A O 1
ATOM 849 N N . ILE A 1 110 ? 5.426 11.425 -2.998 1.00 80.12 110 ILE A N 1
ATOM 850 C CA . ILE A 1 110 ? 4.008 11.317 -2.607 1.00 80.12 110 ILE A CA 1
ATOM 851 C C . ILE A 1 110 ? 3.749 10.149 -1.624 1.00 80.12 110 ILE A C 1
ATOM 853 O O . ILE A 1 110 ? 3.158 10.409 -0.572 1.00 80.12 110 ILE A O 1
ATOM 857 N N . PRO A 1 111 ? 4.218 8.903 -1.865 1.00 80.69 111 PRO A N 1
ATOM 858 C CA . PRO A 1 111 ? 4.046 7.787 -0.925 1.00 80.69 111 PRO A CA 1
ATOM 859 C C . PRO A 1 111 ? 4.659 8.037 0.460 1.00 80.69 111 PRO A C 1
ATOM 861 O O . PRO A 1 111 ? 4.110 7.604 1.479 1.00 80.69 111 PRO A O 1
ATOM 864 N N . MET A 1 112 ? 5.776 8.774 0.525 1.00 83.25 112 MET A N 1
ATOM 865 C CA . MET A 1 112 ? 6.418 9.113 1.800 1.00 83.25 112 MET A CA 1
ATOM 866 C C . MET A 1 112 ? 5.531 10.039 2.633 1.00 83.25 112 MET A C 1
ATOM 868 O O . MET A 1 112 ? 5.333 9.794 3.822 1.00 83.25 112 MET A O 1
ATOM 872 N N . TYR A 1 113 ? 4.936 11.063 2.014 1.00 83.69 113 TYR A N 1
ATOM 873 C CA . TYR A 1 113 ? 3.977 11.931 2.704 1.00 83.69 113 TYR A CA 1
ATOM 874 C C . TYR A 1 113 ? 2.723 11.175 3.127 1.00 83.69 113 TYR A C 1
ATOM 876 O O . TYR A 1 113 ? 2.199 11.384 4.222 1.00 83.69 113 TYR A O 1
ATOM 884 N N . ALA A 1 114 ? 2.255 10.269 2.279 1.00 83.69 114 ALA A N 1
ATOM 885 C CA . ALA A 1 114 ? 1.038 9.526 2.523 1.00 83.69 114 ALA A CA 1
ATOM 886 C C . ALA A 1 114 ? 1.167 8.521 3.692 1.00 83.69 114 ALA A C 1
ATOM 888 O O . ALA A 1 114 ? 0.195 8.279 4.407 1.00 83.69 114 ALA A O 1
ATOM 889 N N . SER A 1 115 ? 2.387 8.062 3.999 1.00 85.25 115 SER A N 1
ATOM 890 C CA . SER A 1 115 ? 2.692 7.281 5.210 1.00 85.25 115 SER A CA 1
ATOM 891 C C . SER A 1 115 ? 2.402 8.051 6.506 1.00 85.25 115 SER A C 1
ATOM 893 O O . SER A 1 115 ? 1.818 7.501 7.440 1.00 85.25 115 SER A O 1
ATOM 895 N N . SER A 1 116 ? 2.737 9.344 6.557 1.00 87.88 116 SER A N 1
ATOM 896 C CA . SER A 1 116 ? 2.433 10.202 7.712 1.00 87.88 116 SER A CA 1
ATOM 897 C C . SER A 1 116 ? 0.926 10.375 7.905 1.00 87.88 116 SER A C 1
ATOM 899 O O . SER A 1 116 ? 0.431 10.297 9.028 1.00 87.88 116 SER A O 1
ATOM 901 N N . PHE A 1 117 ? 0.172 10.542 6.813 1.00 83.19 117 PHE A N 1
ATOM 902 C CA . PHE A 1 117 ? -1.291 10.606 6.869 1.00 83.19 117 PHE A CA 1
ATOM 903 C C . PHE A 1 117 ? -1.912 9.284 7.337 1.00 83.19 117 PHE A C 1
ATOM 905 O O . PHE A 1 117 ? -2.839 9.296 8.147 1.00 83.19 117 PHE A O 1
ATOM 912 N N . LEU A 1 118 ? -1.375 8.146 6.887 1.00 84.44 118 LEU A N 1
ATOM 913 C CA . LEU A 1 118 ? -1.807 6.825 7.341 1.00 84.44 118 LEU A CA 1
ATOM 914 C C . LEU A 1 118 ? -1.581 6.638 8.848 1.00 84.44 118 LEU A C 1
ATOM 916 O O . LEU A 1 118 ? -2.485 6.178 9.541 1.00 84.44 118 LEU A O 1
ATOM 920 N N . LEU A 1 119 ? -0.424 7.047 9.376 1.00 87.12 119 LEU A N 1
ATOM 921 C CA . LEU A 1 119 ? -0.129 6.998 10.815 1.00 87.12 119 LEU A CA 1
ATOM 922 C C . LEU A 1 119 ? -1.122 7.821 11.643 1.00 87.12 119 LEU A C 1
ATOM 924 O O . LEU A 1 119 ? -1.600 7.359 12.684 1.00 87.12 119 LEU A O 1
ATOM 928 N N . VAL A 1 120 ? -1.466 9.022 11.174 1.00 88.88 120 VAL A N 1
ATOM 929 C CA . VAL A 1 120 ? -2.470 9.873 11.826 1.00 88.88 120 VAL A CA 1
ATOM 930 C C . VAL A 1 120 ? -3.843 9.203 11.802 1.00 88.88 120 VAL A C 1
ATOM 932 O O . VAL A 1 120 ? -4.515 9.163 12.830 1.00 88.88 120 VAL A O 1
ATOM 935 N N . ALA A 1 121 ? -4.242 8.613 10.674 1.00 84.12 121 ALA A N 1
ATOM 936 C CA . ALA A 1 121 ? -5.515 7.907 10.561 1.00 84.12 121 ALA A CA 1
ATOM 937 C C . ALA A 1 121 ? -5.597 6.688 11.497 1.00 84.12 121 ALA A C 1
ATOM 939 O O . ALA A 1 121 ? -6.606 6.508 12.175 1.00 84.12 121 ALA A O 1
ATOM 940 N N . ILE A 1 122 ? -4.525 5.893 11.594 1.00 87.06 122 ILE A N 1
ATOM 941 C CA . ILE A 1 122 ? -4.431 4.762 12.535 1.00 87.06 122 ILE A CA 1
ATOM 942 C C . ILE A 1 122 ? -4.550 5.254 13.983 1.00 87.06 122 ILE A C 1
ATOM 944 O O . ILE A 1 122 ? -5.228 4.636 14.805 1.00 87.06 122 ILE A O 1
ATOM 948 N N . SER A 1 123 ? -3.900 6.372 14.303 1.00 89.38 123 SER A N 1
ATOM 949 C CA . SER A 1 123 ? -3.937 6.959 15.646 1.00 89.38 123 SER A CA 1
ATOM 950 C C . SER A 1 123 ? -5.332 7.474 16.001 1.00 89.38 123 SER A C 1
ATOM 952 O O . SER A 1 123 ? -5.803 7.243 17.113 1.00 89.38 123 SER A O 1
ATOM 954 N N . ALA A 1 124 ? -6.016 8.119 15.054 1.00 86.69 124 ALA A N 1
ATOM 955 C CA . ALA A 1 124 ? -7.382 8.601 15.229 1.00 86.69 124 ALA A CA 1
ATOM 956 C C . ALA A 1 124 ? -8.376 7.448 15.440 1.00 86.69 124 ALA A C 1
ATOM 958 O O . ALA A 1 124 ? -9.196 7.516 16.354 1.00 86.69 124 ALA A O 1
ATOM 959 N N . ASP A 1 125 ? -8.257 6.366 14.664 1.00 83.25 125 ASP A N 1
ATOM 960 C CA . ASP A 1 125 ? -9.087 5.165 14.816 1.00 83.25 125 ASP A CA 1
ATOM 961 C C . ASP A 1 125 ? -8.942 4.556 16.221 1.00 83.25 125 ASP A C 1
ATOM 963 O O . ASP A 1 125 ? -9.934 4.344 16.927 1.00 83.25 125 ASP A O 1
ATOM 967 N N . ARG A 1 126 ? -7.697 4.398 16.694 1.00 88.50 126 ARG A N 1
ATOM 968 C CA . ARG A 1 126 ? -7.423 3.934 18.063 1.00 88.50 126 ARG A CA 1
ATOM 969 C C . ARG A 1 126 ? -7.956 4.887 19.122 1.00 88.50 126 ARG A C 1
ATOM 971 O O . ARG A 1 126 ? -8.486 4.431 20.132 1.00 88.50 126 ARG A O 1
ATOM 978 N N . PHE A 1 127 ? -7.824 6.193 18.908 1.00 89.75 127 PHE A N 1
ATOM 979 C CA . PHE A 1 127 ? -8.321 7.192 19.847 1.00 89.75 127 PHE A CA 1
ATOM 980 C C . PHE A 1 127 ? -9.844 7.123 19.978 1.00 89.75 127 PHE A C 1
ATOM 982 O O . PHE A 1 127 ? -10.356 7.085 21.094 1.00 89.75 127 PHE A O 1
ATOM 989 N N . GLN A 1 128 ? -10.568 7.023 18.861 1.00 87.19 128 GLN A N 1
ATOM 990 C CA . GLN A 1 128 ? -12.023 6.867 18.873 1.00 87.19 128 GLN A CA 1
ATOM 991 C C . GLN A 1 128 ? -12.445 5.594 19.611 1.00 87.19 128 GLN A C 1
ATOM 993 O O . GLN A 1 128 ? -13.321 5.658 20.473 1.00 87.19 128 GLN A O 1
ATOM 998 N N . TRP A 1 129 ? -11.792 4.459 19.340 1.00 87.88 129 TRP A N 1
ATOM 999 C CA . TRP A 1 129 ? -12.075 3.205 20.041 1.00 87.88 129 TRP A CA 1
ATOM 1000 C C . TRP A 1 129 ? -11.821 3.309 21.555 1.00 87.88 129 TRP A C 1
ATOM 1002 O O . TRP A 1 129 ? -12.693 2.942 22.347 1.00 87.88 129 TRP A O 1
ATOM 1012 N N . CYS A 1 130 ? -10.678 3.867 21.970 1.00 89.88 130 CYS A N 1
ATOM 1013 C CA . CYS A 1 130 ? -10.346 4.064 23.383 1.00 89.88 130 CYS A CA 1
ATOM 1014 C C . CYS A 1 130 ? -11.349 4.985 24.087 1.00 89.88 130 CYS A C 1
ATOM 1016 O O . CYS A 1 130 ? -11.831 4.655 25.169 1.00 89.88 130 CYS A O 1
ATOM 1018 N N . VAL A 1 131 ? -11.687 6.125 23.481 1.00 90.38 131 VAL A N 1
ATOM 1019 C CA . VAL A 1 131 ? -12.608 7.105 24.073 1.00 90.38 131 VAL A CA 1
ATOM 1020 C C . VAL A 1 131 ? -13.998 6.505 24.248 1.00 90.38 131 VAL A C 1
ATOM 1022 O O . VAL A 1 131 ? -14.568 6.601 25.333 1.00 90.38 131 VAL A O 1
ATOM 1025 N N . THR A 1 132 ? -14.536 5.829 23.229 1.00 87.62 132 THR A N 1
ATOM 1026 C CA . THR A 1 132 ? -15.843 5.168 23.344 1.00 87.62 132 THR A CA 1
ATOM 1027 C C . THR A 1 132 ? -15.832 4.073 24.412 1.00 87.62 132 THR A C 1
ATOM 1029 O O . THR A 1 132 ? -16.786 3.975 25.182 1.00 87.62 132 THR A O 1
ATOM 1032 N N . HIS A 1 133 ? -14.756 3.286 24.519 1.00 88.50 133 HIS A N 1
ATOM 1033 C CA . HIS A 1 133 ? -14.629 2.265 25.561 1.00 88.50 133 HIS A CA 1
ATOM 1034 C C . HIS A 1 133 ? -14.607 2.870 26.972 1.00 88.50 133 HIS A C 1
ATOM 1036 O O . HIS A 1 133 ? -15.324 2.401 27.854 1.00 88.50 133 HIS A O 1
ATOM 1042 N N . VAL A 1 134 ? -13.825 3.933 27.181 1.00 89.94 134 VAL A N 1
ATOM 1043 C CA . VAL A 1 134 ? -13.733 4.623 28.476 1.00 89.94 134 VAL A CA 1
ATOM 1044 C C . VAL A 1 134 ? -15.078 5.230 28.873 1.00 89.94 134 VAL A C 1
ATOM 1046 O O . VAL A 1 134 ? -15.517 5.018 30.000 1.00 89.94 134 VAL A O 1
ATOM 1049 N N . ILE A 1 135 ? -15.765 5.914 27.952 1.00 90.94 135 ILE A N 1
ATOM 1050 C CA . ILE A 1 135 ? -17.085 6.512 28.215 1.00 90.94 135 ILE A CA 1
ATOM 1051 C C . ILE A 1 135 ? -18.113 5.438 28.594 1.00 90.94 135 ILE A C 1
ATOM 1053 O O . ILE A 1 135 ? -18.875 5.621 29.543 1.00 90.94 135 ILE A O 1
ATOM 1057 N N . ASN A 1 136 ? -18.117 4.298 27.893 1.00 90.56 136 ASN A N 1
ATOM 1058 C CA . ASN A 1 136 ? -19.028 3.199 28.211 1.00 90.56 136 ASN A CA 1
ATOM 1059 C C . ASN A 1 136 ? -18.762 2.640 29.620 1.00 90.56 136 ASN A C 1
ATOM 1061 O O . ASN A 1 136 ? -19.693 2.409 30.383 1.00 90.56 136 ASN A O 1
ATOM 1065 N N . ARG A 1 137 ? -17.486 2.508 30.005 1.00 87.12 137 ARG A N 1
ATOM 1066 C CA . ARG A 1 137 ? -17.086 2.043 31.343 1.00 87.12 137 ARG A CA 1
ATOM 1067 C C . ARG A 1 137 ? -17.462 3.022 32.454 1.00 87.12 137 ARG A C 1
ATOM 1069 O O . ARG A 1 137 ? -17.864 2.581 33.526 1.00 87.12 137 ARG A O 1
ATOM 1076 N N . THR A 1 138 ? -17.348 4.332 32.231 1.00 85.75 138 THR A N 1
ATOM 1077 C CA . THR A 1 138 ? -17.763 5.326 33.236 1.00 85.75 138 THR A CA 1
ATOM 1078 C C . THR A 1 138 ? -19.278 5.365 33.413 1.00 85.75 138 THR A C 1
ATOM 1080 O O . THR A 1 138 ? -19.742 5.575 34.531 1.00 85.75 138 THR A O 1
ATOM 1083 N N . HIS A 1 139 ? -20.044 5.112 32.345 1.00 90.25 139 HIS A N 1
ATOM 1084 C CA . HIS A 1 139 ? -21.499 4.986 32.430 1.00 90.25 139 HIS A CA 1
ATOM 1085 C C . HIS A 1 139 ? -21.910 3.774 33.279 1.00 90.25 139 HIS A C 1
ATOM 1087 O O . HIS A 1 139 ? -22.679 3.931 34.223 1.00 90.25 139 HIS A O 1
ATOM 1093 N N . GLU A 1 140 ? -21.319 2.597 33.027 1.00 88.50 140 GLU A N 1
ATOM 1094 C CA . GLU A 1 140 ? -21.598 1.382 33.812 1.00 88.50 140 GLU A CA 1
ATOM 1095 C C . GLU A 1 140 ? -21.311 1.568 35.313 1.00 88.50 140 GLU A C 1
ATOM 1097 O O . GLU A 1 140 ? -22.079 1.108 36.157 1.00 88.50 140 GLU A O 1
ATOM 1102 N N . ILE A 1 141 ? -20.231 2.273 35.670 1.00 86.38 141 ILE A N 1
ATOM 1103 C CA . ILE A 1 141 ? -19.886 2.556 37.074 1.00 86.38 141 ILE A CA 1
ATOM 1104 C C . ILE A 1 141 ? -20.903 3.509 37.722 1.00 86.38 141 ILE A C 1
ATOM 1106 O O . ILE A 1 141 ? -21.251 3.325 38.890 1.00 86.38 141 ILE A O 1
ATOM 1110 N N . GLY A 1 142 ? -21.385 4.511 36.981 1.00 87.31 142 GLY A N 1
ATOM 1111 C CA . GLY A 1 142 ? -22.417 5.435 37.455 1.00 87.31 142 GLY A CA 1
ATOM 1112 C C . GLY A 1 142 ? -23.748 4.733 37.736 1.00 87.31 142 GLY A C 1
ATOM 1113 O O . GLY A 1 142 ? -24.355 4.959 38.784 1.00 87.31 142 GLY A O 1
ATOM 1114 N N . ASP A 1 143 ? -24.159 3.822 36.852 1.00 87.81 143 ASP A N 1
ATOM 1115 C CA . ASP A 1 143 ? -25.371 3.013 37.030 1.00 87.81 143 ASP A CA 1
ATOM 1116 C C . ASP A 1 143 ? -25.262 2.084 38.251 1.00 87.81 143 ASP A C 1
ATOM 1118 O O . ASP A 1 143 ? -26.198 1.977 39.049 1.00 87.81 143 ASP A O 1
ATOM 1122 N N . LEU A 1 144 ? -24.090 1.472 38.454 1.00 88.25 144 LEU A N 1
ATOM 1123 C CA . LEU A 1 144 ? -23.778 0.659 39.634 1.00 88.25 144 LEU A CA 1
ATOM 1124 C C . LEU A 1 144 ? -23.874 1.462 40.937 1.00 88.25 144 LEU A C 1
ATOM 1126 O O . LEU A 1 144 ? -24.484 0.994 41.900 1.00 88.25 144 LEU A O 1
ATOM 1130 N N . TRP A 1 145 ? -23.321 2.677 40.967 1.00 87.50 145 TRP A N 1
ATOM 1131 C CA . TRP A 1 145 ? -23.401 3.566 42.130 1.00 87.50 145 TRP A CA 1
ATOM 1132 C C . TRP A 1 145 ? -24.839 3.978 42.449 1.00 87.50 145 TRP A C 1
ATOM 1134 O O . TRP A 1 145 ? -25.246 3.926 43.609 1.00 87.50 145 TRP A O 1
ATOM 1144 N N . ASN A 1 146 ? -25.633 4.319 41.431 1.00 84.31 146 ASN A N 1
ATOM 1145 C CA . ASN A 1 146 ? -27.049 4.652 41.604 1.00 84.31 146 ASN A CA 1
ATOM 1146 C C . ASN A 1 146 ? -27.864 3.468 42.141 1.00 84.31 146 ASN A C 1
ATOM 1148 O O . ASN A 1 146 ? -28.742 3.649 42.988 1.00 84.31 146 ASN A O 1
ATOM 1152 N N . SER A 1 147 ? -27.568 2.251 41.681 1.00 85.44 147 SER A N 1
ATOM 1153 C CA . SER A 1 147 ? -28.221 1.044 42.188 1.00 85.44 147 SER A CA 1
ATOM 1154 C C . SER A 1 147 ? -27.829 0.748 43.639 1.00 85.44 147 SER A C 1
ATOM 1156 O O . SER A 1 147 ? -28.694 0.410 44.445 1.00 85.44 147 SER A O 1
ATOM 1158 N N . LEU A 1 148 ? -26.555 0.926 44.000 1.00 87.31 148 LEU A N 1
ATOM 1159 C CA . LEU A 1 148 ? -26.071 0.803 45.380 1.00 87.31 148 LEU A CA 1
ATOM 1160 C C . LEU A 1 148 ? -26.733 1.819 46.314 1.00 87.31 148 LEU A C 1
ATOM 1162 O O . LEU A 1 148 ? -27.187 1.450 47.394 1.00 87.31 148 LEU A O 1
ATOM 1166 N N . PHE A 1 149 ? -26.851 3.078 45.890 1.00 87.00 149 PHE A N 1
ATOM 1167 C CA . PHE A 1 149 ? -27.479 4.125 46.697 1.00 87.00 149 PHE A CA 1
ATOM 1168 C C . PHE A 1 149 ? -28.963 3.837 46.964 1.00 87.00 149 PHE A C 1
ATOM 1170 O O . PHE A 1 149 ? -29.449 4.072 48.067 1.00 87.00 149 PHE A O 1
ATOM 1177 N N . LYS A 1 150 ? -29.676 3.254 45.989 1.00 87.50 150 LYS A N 1
ATOM 1178 C CA . LYS A 1 150 ? -31.062 2.788 46.168 1.00 87.50 150 LYS A CA 1
ATOM 1179 C C . LYS A 1 150 ? -31.190 1.662 47.193 1.00 87.50 150 LYS A C 1
ATOM 1181 O O . LYS A 1 150 ? -32.127 1.690 47.983 1.00 87.50 150 LYS A O 1
ATOM 1186 N N . VAL A 1 151 ? -30.270 0.696 47.186 1.00 86.19 151 VAL A N 1
ATOM 1187 C CA . VAL A 1 151 ? -30.267 -0.420 48.150 1.00 86.19 151 VAL A CA 1
ATOM 1188 C C . VAL A 1 151 ? -29.923 0.064 49.557 1.00 86.19 151 VAL A C 1
ATOM 1190 O O . VAL A 1 151 ? -30.535 -0.389 50.508 1.00 86.19 151 VAL A O 1
ATOM 1193 N N . ILE A 1 152 ? -28.979 0.998 49.697 1.00 80.50 152 ILE A N 1
ATOM 1194 C CA . ILE A 1 152 ? -28.598 1.559 51.004 1.00 80.50 152 ILE A CA 1
ATOM 1195 C C . ILE A 1 152 ? -29.702 2.468 51.575 1.00 80.50 152 ILE A C 1
ATOM 1197 O O . ILE A 1 152 ? -29.829 2.595 52.788 1.00 80.50 152 ILE A O 1
ATOM 1201 N N . SER A 1 153 ? -30.488 3.115 50.711 1.00 82.31 153 SER A N 1
ATOM 1202 C CA . SER A 1 153 ? -31.578 4.015 51.107 1.00 82.31 153 SER A CA 1
ATOM 1203 C C . SER A 1 153 ? -32.917 3.309 51.387 1.00 82.31 153 SER A C 1
ATOM 1205 O O . SER A 1 153 ? -33.868 4.003 51.754 1.00 82.31 153 SER A O 1
ATOM 1207 N N . THR A 1 154 ? -33.019 1.992 51.175 1.00 77.81 154 THR A N 1
ATOM 1208 C CA . THR A 1 154 ? -34.219 1.177 51.457 1.00 77.81 154 THR A CA 1
ATOM 1209 C C . THR A 1 154 ? -34.005 0.376 52.733 1.00 77.81 154 THR A C 1
ATOM 1211 O O . THR A 1 154 ? -34.949 0.321 53.549 1.00 77.81 154 THR A O 1
#

Foldseek 3Di:
DDPLLCVQVCLQVPPPDDVPPVVVVVVVLVVVLVCLLVVLVVLVVCLVVVCVVVVPPDDDPLNVLSNVLSVLSNVLSCLVVVCSVCCNVPDPDDDDPPVSSVVNVVSVCVNVVSVVVNVVVVVVVVVVVVVVVVVVVVVVVVVVVVVVVVVVVD

pLDDT: mean 74.77, std 14.68, range [35.22, 91.88]

Secondary structure (DSSP, 8-state):
--SHHHHHHHHHHTTTT-HHHHHHHHHHHHHHHHHHHHHHHHHHHHHHHHHHHTT--S--HHHHHHHHHHHHHHHHHHHHHHHHHHHHHH-SS----HHHHHHHHHHHHHHHHHHHHHHHHHHHHHHHHHHHHHHHHHHHHHHHHHHHHHHHT-

InterPro domains:
  IPR000276 G protein-coupled receptor, rhodopsin-like [PF00001] (39-135)
  IPR000276 G protein-coupled receptor, rhodopsin-like [PR00237] (24-48)
  IPR000276 G protein-coupled receptor, rhodopsin-like [PR00237] (62-83)
  IPR000276 G protein-coupled receptor, rhodopsin-like [PR00237] (108-130)
  IPR017452 GPCR, rhodopsin-like, 7TM [PS50262] (39-154)
  IPR052665 Neuropeptide-activated GPCR [PTHR24224] (19-131)

Organism: Dictyocaulus viviparus (NCBI:txid29172)